Protein AF-A0A166J1C3-F1 (afdb_monomer_lite)

Sequence (175 aa):
NENTWRNDHVNLCVFSTACHGEIPNRKNGAWRLPCAQCCTVLRDKHFKQVINKPTPSDENYIYANFRFRNQLLGQQYVKNIGLRDLIENLNAKNTPCVHYPQGVLSSKYNDTNVFGGLVHAMMTKLDREEHGVGMQNFCYPPAYNEFMHLVNIHSPRAHHFLKAYLPAQTHRSIQ

Secondary structure (DSSP, 8-state):
---SEEEETTTTEEEETT--S-----SSS---PPPHHHHHHTT-HHHHHHHTSPPPPGGGGGGS-GGGS-HHHHHHHHHSTTHHHHHH-TTGGGSHHHHHHHHHHTTTTTT-HHHHHHHHHHHHHHHHHHTT--STT----HHHHHHHHHHHHH-HHHHHHHHTTS----HHHH-

Organism: NCBI:txid1759441

Structure (mmCIF, N/CA/C/O backbone):
data_AF-A0A166J1C3-F1
#
_entry.id   AF-A0A166J1C3-F1
#
loop_
_atom_site.group_PDB
_atom_site.id
_atom_site.type_symbol
_atom_site.label_atom_id
_atom_site.label_alt_id
_atom_site.label_comp_id
_atom_site.label_asym_id
_atom_site.label_entity_id
_atom_site.label_seq_id
_atom_site.pdbx_PDB_ins_code
_atom_site.Cartn_x
_atom_site.Cartn_y
_atom_site.Cartn_z
_atom_site.occupancy
_atom_site.B_iso_or_equiv
_atom_site.auth_seq_id
_atom_site.auth_comp_id
_atom_site.auth_asym_id
_atom_site.auth_atom_id
_atom_site.pdbx_PDB_model_num
ATOM 1 N N . ASN A 1 1 ? -12.853 -2.137 38.114 1.00 45.53 1 ASN A N 1
ATOM 2 C CA . ASN A 1 1 ? -13.457 -1.855 36.791 1.00 45.53 1 ASN A CA 1
ATOM 3 C C . ASN A 1 1 ? -14.604 -0.886 37.016 1.00 45.53 1 ASN A C 1
ATOM 5 O O . ASN A 1 1 ? -15.646 -1.328 37.467 1.00 45.53 1 ASN A O 1
ATOM 9 N N . GLU A 1 2 ? -14.392 0.409 36.779 1.00 60.22 2 GLU A N 1
ATOM 10 C CA . GLU A 1 2 ? -15.327 1.496 37.152 1.00 60.22 2 GLU A CA 1
ATOM 11 C C . GLU A 1 2 ? -16.188 2.021 35.983 1.00 60.22 2 GLU A C 1
ATOM 13 O O . GLU A 1 2 ? -16.824 3.062 36.102 1.00 60.22 2 GLU A O 1
ATOM 18 N N . ASN A 1 3 ? -16.229 1.332 34.836 1.00 69.88 3 ASN A N 1
ATOM 19 C CA . ASN A 1 3 ? -16.963 1.823 33.663 1.00 69.88 3 ASN A CA 1
ATOM 20 C C . ASN A 1 3 ? -18.396 1.264 33.604 1.00 69.88 3 ASN A C 1
ATOM 22 O O . ASN A 1 3 ? -18.621 0.078 33.840 1.00 69.88 3 ASN A O 1
ATOM 26 N N . THR A 1 4 ? -19.357 2.112 33.221 1.00 87.19 4 THR A N 1
ATOM 27 C CA . THR A 1 4 ? -20.798 1.794 33.093 1.00 87.19 4 THR A CA 1
ATOM 28 C C . THR A 1 4 ? -21.169 1.127 31.759 1.00 87.19 4 THR A C 1
ATOM 30 O O . THR A 1 4 ? -22.336 0.814 31.505 1.00 87.19 4 THR A O 1
ATOM 33 N N . TRP A 1 5 ? -20.182 0.875 30.894 1.00 90.88 5 TRP A N 1
ATOM 34 C CA . TRP A 1 5 ? -20.346 0.220 29.596 1.00 90.88 5 TRP A CA 1
ATOM 35 C C . TRP A 1 5 ? -19.255 -0.820 29.328 1.00 90.88 5 TRP A C 1
ATOM 37 O O . TRP A 1 5 ? -18.181 -0.812 29.935 1.00 90.88 5 TRP A O 1
ATOM 47 N N . ARG A 1 6 ? -19.539 -1.710 28.376 1.00 88.62 6 ARG A N 1
ATOM 48 C CA . ARG A 1 6 ? -18.642 -2.745 27.860 1.00 88.62 6 ARG A CA 1
ATOM 49 C C . ARG A 1 6 ? -18.592 -2.696 26.334 1.00 88.62 6 ARG A C 1
ATOM 51 O O . ARG A 1 6 ? -19.610 -2.447 25.689 1.00 88.62 6 ARG A O 1
ATOM 58 N N . ASN A 1 7 ? -17.420 -2.980 25.776 1.00 86.25 7 ASN A N 1
ATOM 59 C CA . ASN A 1 7 ? -17.213 -3.073 24.334 1.00 86.25 7 ASN A CA 1
ATOM 60 C C . ASN A 1 7 ? -17.343 -4.532 23.891 1.00 86.25 7 ASN A C 1
ATOM 62 O O . ASN A 1 7 ? -16.656 -5.403 24.424 1.00 86.25 7 ASN A O 1
ATOM 66 N N . ASP A 1 8 ? -18.199 -4.784 22.909 1.00 83.12 8 ASP A N 1
ATOM 67 C CA . ASP A 1 8 ? -18.242 -6.037 22.170 1.00 83.12 8 ASP A CA 1
ATOM 68 C C . ASP A 1 8 ? -17.470 -5.847 20.863 1.00 83.12 8 ASP A C 1
ATOM 70 O O . ASP A 1 8 ? -17.969 -5.315 19.870 1.00 83.12 8 ASP A O 1
ATOM 74 N N . HIS A 1 9 ? -16.204 -6.252 20.896 1.00 75.31 9 HIS A N 1
ATOM 75 C CA . HIS A 1 9 ? -15.305 -6.123 19.755 1.00 75.31 9 HIS A CA 1
ATOM 76 C C . HIS A 1 9 ? -15.629 -7.098 18.618 1.00 75.31 9 HIS A C 1
ATOM 78 O O . HIS A 1 9 ? -15.186 -6.861 17.500 1.00 75.31 9 HIS A O 1
ATOM 84 N N . VAL A 1 10 ? -16.378 -8.174 18.883 1.00 73.56 10 VAL A N 1
ATOM 85 C CA . VAL A 1 10 ? -16.751 -9.160 17.858 1.00 73.56 10 VAL A CA 1
ATOM 86 C C . VAL A 1 10 ? -17.879 -8.600 17.003 1.00 73.56 10 VAL A C 1
ATOM 88 O O . VAL A 1 10 ? -17.807 -8.633 15.779 1.00 73.56 10 VAL A O 1
ATOM 91 N N . ASN A 1 11 ? -18.889 -8.026 17.655 1.00 78.50 11 ASN A N 1
ATOM 92 C CA . ASN A 1 11 ? -20.061 -7.463 16.988 1.00 78.50 11 ASN A CA 1
ATOM 93 C C . ASN A 1 11 ? -19.934 -5.958 16.693 1.00 78.50 11 ASN A C 1
ATOM 95 O O . ASN A 1 11 ? -20.895 -5.341 16.238 1.00 78.50 11 ASN A O 1
ATOM 99 N N . LEU A 1 12 ? -18.760 -5.370 16.958 1.00 79.25 12 LEU A N 1
ATOM 100 C CA . LEU A 1 12 ? -18.443 -3.953 16.742 1.00 79.25 12 LEU A CA 1
ATOM 101 C C . LEU A 1 12 ? -19.463 -3.000 17.384 1.00 79.25 12 LEU A C 1
ATOM 103 O O . LEU A 1 12 ? -19.876 -2.004 16.790 1.00 79.25 12 LEU A O 1
ATOM 107 N N . CYS A 1 13 ? -19.877 -3.299 18.614 1.00 85.19 13 CYS A N 1
ATOM 108 C CA . CYS A 1 13 ? -20.894 -2.525 19.316 1.00 85.19 13 CYS A CA 1
ATOM 109 C C . CYS A 1 13 ? -20.560 -2.316 20.798 1.00 85.19 13 CYS A C 1
ATOM 111 O O . CYS A 1 13 ? -19.656 -2.930 21.366 1.00 85.19 13 CYS A O 1
ATOM 113 N N . VAL A 1 14 ? -21.274 -1.384 21.430 1.00 89.06 14 VAL A N 1
ATOM 114 C CA . VAL A 1 14 ? -21.091 -1.026 22.841 1.00 89.06 14 VAL A CA 1
ATOM 115 C C . VAL A 1 14 ? -22.405 -1.231 23.577 1.00 89.06 14 VAL A C 1
ATOM 117 O O . VAL A 1 14 ? -23.464 -0.810 23.110 1.00 89.06 14 VAL A O 1
ATOM 120 N N . PHE A 1 15 ? -22.334 -1.847 24.755 1.00 91.00 15 PHE A N 1
ATOM 121 C CA . PHE A 1 15 ? -23.485 -2.083 25.620 1.00 91.00 15 PHE A CA 1
ATOM 122 C C . PHE A 1 15 ? -23.285 -1.439 26.984 1.00 91.00 15 PHE A C 1
ATOM 124 O O . PHE A 1 15 ? -22.167 -1.376 27.490 1.00 91.00 15 PHE A O 1
ATOM 131 N N . SER A 1 16 ? -24.382 -1.052 27.635 1.00 92.31 16 SER A N 1
ATOM 132 C CA . SER A 1 16 ? -24.354 -0.819 29.081 1.00 92.31 16 SER A CA 1
ATOM 133 C C . SER A 1 16 ? -23.976 -2.115 29.807 1.00 92.31 16 SER A C 1
ATOM 135 O O . SER A 1 16 ? -24.347 -3.210 29.368 1.00 92.31 16 SER A O 1
ATOM 137 N N . THR A 1 17 ? -23.269 -2.014 30.933 1.00 91.81 17 THR A N 1
ATOM 138 C CA . THR A 1 17 ? -23.066 -3.164 31.831 1.00 91.81 17 THR A CA 1
ATOM 139 C C . THR A 1 17 ? -24.383 -3.658 32.439 1.00 91.81 17 THR A C 1
ATOM 141 O O . THR A 1 17 ? -24.481 -4.831 32.778 1.00 91.81 17 THR A O 1
ATOM 144 N N . ALA A 1 18 ? -25.412 -2.804 32.480 1.00 92.00 18 ALA A N 1
ATOM 145 C CA . ALA A 1 18 ? -26.781 -3.126 32.878 1.00 92.00 18 ALA A CA 1
ATOM 146 C C . ALA A 1 18 ? -27.711 -3.394 31.674 1.00 92.00 18 ALA A C 1
ATOM 148 O O . ALA A 1 18 ? -28.922 -3.217 31.767 1.00 92.00 18 ALA A O 1
ATOM 149 N N . CYS A 1 19 ? -27.169 -3.764 30.507 1.00 91.19 19 CYS A N 1
ATOM 150 C CA . CYS A 1 19 ? -27.982 -4.069 29.328 1.00 91.19 19 CYS A CA 1
ATOM 151 C C . CYS A 1 19 ? -29.000 -5.182 29.626 1.00 91.19 19 CYS A C 1
ATOM 153 O O . CYS A 1 19 ? -28.628 -6.251 30.099 1.00 91.19 19 CYS A O 1
ATOM 155 N N . HIS A 1 20 ? -30.269 -4.952 29.278 1.00 88.50 20 HIS A N 1
ATOM 156 C CA . HIS A 1 20 ? -31.343 -5.927 29.497 1.00 88.50 20 HIS A CA 1
ATOM 157 C C . HIS A 1 20 ? -31.376 -7.051 28.447 1.00 88.50 20 HIS A C 1
ATOM 159 O O . HIS A 1 20 ? -32.143 -7.990 28.586 1.00 88.50 20 HIS A O 1
ATOM 165 N N . GLY A 1 21 ? -30.592 -6.955 27.366 1.00 84.19 21 GLY A N 1
ATOM 166 C CA . GLY A 1 21 ? -30.635 -7.929 26.264 1.00 84.19 21 GLY A CA 1
ATOM 167 C C . GLY A 1 21 ? -31.916 -7.873 25.421 1.00 84.19 21 GLY A C 1
ATOM 168 O O . GLY A 1 21 ? -32.116 -8.705 24.543 1.00 84.19 21 GLY A O 1
ATOM 169 N N . GLU A 1 22 ? -32.766 -6.876 25.657 1.00 80.38 22 GLU A N 1
ATOM 170 C CA . GLU A 1 22 ? -34.067 -6.738 25.013 1.00 80.38 22 GLU A CA 1
ATOM 171 C C . GLU A 1 22 ? -34.080 -5.599 23.997 1.00 80.38 22 GLU A C 1
ATOM 173 O O . GLU A 1 22 ? -33.449 -4.552 24.173 1.00 80.38 22 GLU A O 1
ATOM 178 N N . ILE A 1 23 ? -34.867 -5.786 22.943 1.00 77.19 23 ILE A N 1
ATOM 179 C CA . ILE A 1 23 ? -35.145 -4.761 21.947 1.00 77.19 23 ILE A CA 1
ATOM 180 C C . ILE A 1 23 ? -36.633 -4.408 22.057 1.00 77.19 23 ILE A C 1
ATOM 182 O O . ILE A 1 23 ? -37.467 -5.279 21.796 1.00 77.19 23 ILE A O 1
ATOM 186 N N . PRO A 1 24 ? -36.996 -3.163 22.425 1.00 69.12 24 PRO A N 1
ATOM 187 C CA . PRO A 1 24 ? -38.388 -2.757 22.540 1.00 69.12 24 PRO A CA 1
ATOM 188 C C . PRO A 1 24 ? -39.123 -3.003 21.224 1.00 69.12 24 PRO A C 1
ATOM 190 O O . PRO A 1 24 ? -38.741 -2.481 20.171 1.00 69.12 24 PRO A O 1
ATOM 193 N N . ASN A 1 25 ? -40.185 -3.804 21.283 1.00 66.19 25 ASN A N 1
ATOM 194 C CA . ASN A 1 25 ? -40.963 -4.162 20.108 1.00 66.19 25 ASN A CA 1
ATOM 195 C C . ASN A 1 25 ? -41.820 -2.962 19.678 1.00 66.19 25 ASN A C 1
ATOM 197 O O . ASN A 1 25 ? -42.932 -2.760 20.165 1.00 66.19 25 ASN A O 1
ATOM 201 N N . ARG A 1 26 ? -41.279 -2.110 18.801 1.00 64.38 26 ARG A N 1
ATOM 202 C CA . ARG A 1 26 ? -42.042 -1.012 18.204 1.00 64.38 26 ARG A CA 1
ATOM 203 C C . ARG A 1 26 ? -42.833 -1.545 17.016 1.00 64.38 26 ARG A C 1
ATOM 205 O O . ARG A 1 26 ? -42.260 -1.943 16.004 1.00 64.38 26 ARG A O 1
ATOM 212 N N . LYS A 1 27 ? -44.162 -1.533 17.144 1.00 57.19 27 LYS A N 1
ATOM 213 C CA . LYS A 1 27 ? -45.074 -1.697 16.008 1.00 57.19 27 LYS A CA 1
ATOM 214 C C . LYS A 1 27 ? -44.823 -0.531 15.043 1.00 57.19 27 LYS A C 1
ATOM 216 O O . LYS A 1 27 ? -44.775 0.609 15.493 1.00 57.19 27 LYS A O 1
ATOM 221 N N . ASN A 1 28 ? -44.671 -0.841 13.755 1.00 58.12 28 ASN A N 1
ATOM 222 C CA . ASN A 1 28 ? -44.442 0.069 12.619 1.00 58.12 28 ASN A CA 1
ATOM 223 C C . ASN A 1 28 ? -42.972 0.367 12.316 1.00 58.12 28 ASN A C 1
ATOM 225 O O . ASN A 1 28 ? -42.495 1.411 12.738 1.00 58.12 28 ASN A O 1
ATOM 229 N N . GLY A 1 29 ? -42.305 -0.518 11.554 1.00 57.47 29 GLY A N 1
ATOM 230 C CA . GLY A 1 29 ? -41.214 -0.245 10.585 1.00 57.47 29 GLY A CA 1
ATOM 231 C C . GLY A 1 29 ? -40.014 0.632 10.981 1.00 57.47 29 GLY A C 1
ATOM 232 O O . GLY A 1 29 ? -39.119 0.840 10.169 1.00 57.47 29 GLY A O 1
ATOM 233 N N . ALA A 1 30 ? -39.983 1.163 12.194 1.00 63.78 30 ALA A N 1
ATOM 234 C CA . ALA A 1 30 ? -39.027 2.129 12.675 1.00 63.78 30 ALA A CA 1
ATOM 235 C C . ALA A 1 30 ? -37.820 1.397 13.245 1.00 63.78 30 ALA A C 1
ATOM 237 O O . ALA A 1 30 ? -37.937 0.299 13.800 1.00 63.78 30 ALA A O 1
ATOM 238 N N . TRP A 1 31 ? -36.662 2.046 13.135 1.00 62.59 31 TRP A N 1
ATOM 239 C CA . TRP A 1 31 ? -35.409 1.576 13.703 1.00 62.59 31 TRP A CA 1
ATOM 240 C C . TRP A 1 31 ? -35.611 1.120 15.148 1.00 62.59 31 TRP A C 1
ATOM 242 O O . TRP A 1 31 ? -36.097 1.865 16.006 1.00 62.59 31 TRP A O 1
ATOM 252 N N . ARG A 1 32 ? -35.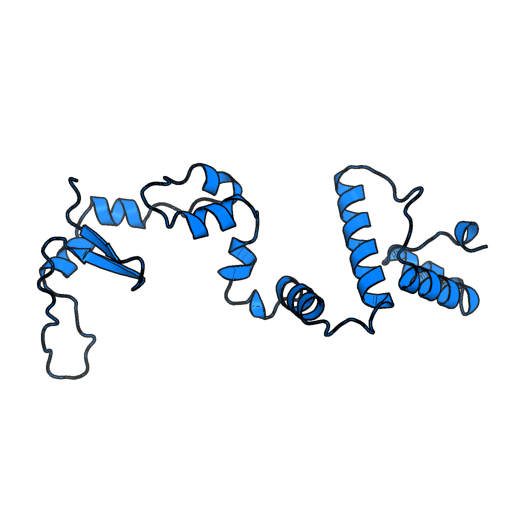264 -0.143 15.401 1.00 72.50 32 ARG A N 1
ATOM 253 C CA . ARG A 1 32 ? -35.356 -0.743 16.724 1.00 72.50 32 ARG A CA 1
ATOM 254 C C . ARG A 1 32 ? -34.297 -0.103 17.620 1.00 72.50 32 ARG A C 1
ATOM 256 O O . ARG A 1 32 ? -33.106 -0.329 17.431 1.00 72.50 32 ARG A O 1
ATOM 263 N N . LEU A 1 33 ? -34.734 0.734 18.559 1.00 75.50 33 LEU A N 1
ATOM 264 C CA . LEU A 1 33 ? -33.827 1.381 19.506 1.00 75.50 33 LEU A CA 1
ATOM 265 C C . LEU A 1 33 ? -33.230 0.342 20.471 1.00 75.50 33 LEU A C 1
ATOM 267 O O . LEU A 1 33 ? -33.898 -0.644 20.786 1.00 75.50 33 LEU A O 1
ATOM 271 N N . PRO A 1 34 ? -32.010 0.569 20.986 1.00 83.56 34 PRO A N 1
ATOM 272 C CA . PRO A 1 34 ? -31.469 -0.226 22.083 1.00 83.56 34 PRO A CA 1
ATOM 273 C C . PRO A 1 34 ? -32.365 -0.172 23.333 1.00 83.56 34 PRO A C 1
ATOM 275 O O . PRO A 1 34 ? -33.204 0.724 23.478 1.00 83.56 34 PRO A O 1
ATOM 278 N N . CYS A 1 35 ? -32.160 -1.097 24.278 1.00 87.69 35 CYS A N 1
ATOM 279 C CA . CYS A 1 35 ? -32.824 -1.028 25.582 1.00 87.69 35 CYS A CA 1
ATOM 280 C C . CYS A 1 35 ? -32.529 0.303 26.302 1.00 87.69 35 CYS A C 1
ATOM 282 O O . CYS A 1 35 ? -31.517 0.961 26.040 1.00 87.69 35 CYS A O 1
ATOM 284 N N . ALA A 1 36 ? -33.389 0.682 27.253 1.00 86.69 36 ALA A N 1
ATOM 285 C CA . ALA A 1 36 ? -33.270 1.948 27.979 1.00 86.69 36 ALA A CA 1
ATOM 286 C C . ALA A 1 36 ? -31.881 2.151 28.613 1.00 86.69 36 ALA A C 1
ATOM 288 O O . ALA A 1 36 ? -31.336 3.248 28.524 1.00 86.69 36 ALA A O 1
ATOM 289 N N . GLN A 1 37 ? -31.279 1.090 29.163 1.00 90.06 37 GLN A N 1
ATOM 290 C CA . GLN A 1 37 ? -29.934 1.140 29.746 1.00 90.06 37 GLN A CA 1
ATOM 291 C C . GLN A 1 37 ? -28.841 1.350 28.695 1.00 90.06 37 GLN A C 1
ATOM 293 O O . GLN A 1 37 ? -27.927 2.135 28.900 1.00 90.06 37 GLN A O 1
ATOM 298 N N . CYS A 1 38 ? -28.927 0.726 27.521 1.00 90.19 38 CYS A N 1
ATOM 299 C CA . CYS A 1 38 ? -27.974 1.012 26.445 1.00 90.19 38 CYS A CA 1
ATOM 300 C C . CYS A 1 38 ? -28.117 2.441 25.904 1.00 90.19 38 CYS A C 1
ATOM 302 O O . CYS A 1 38 ? -27.123 3.056 25.525 1.00 90.19 38 CYS A O 1
ATOM 304 N N . CYS A 1 39 ? -29.326 3.007 25.923 1.00 87.75 39 CYS A N 1
ATOM 305 C CA . CYS A 1 39 ? -29.548 4.401 25.543 1.00 87.75 39 CYS A CA 1
ATOM 306 C C . CYS A 1 39 ? -28.898 5.405 26.513 1.00 87.75 39 CYS A C 1
ATOM 308 O O . CYS A 1 39 ? -28.592 6.524 26.094 1.00 87.75 39 CYS A O 1
ATOM 310 N N . THR A 1 40 ? -28.666 5.049 27.785 1.00 90.31 40 THR A N 1
ATOM 311 C CA . THR A 1 40 ? -27.993 5.954 28.736 1.00 90.31 40 THR A CA 1
ATOM 312 C C . THR A 1 40 ? -26.502 6.097 28.444 1.00 90.31 40 THR A C 1
ATOM 314 O O . THR A 1 40 ? -25.959 7.175 28.674 1.00 90.31 40 THR A O 1
ATOM 317 N N . VAL A 1 41 ? -25.859 5.091 27.837 1.00 91.38 41 VAL A N 1
ATOM 318 C CA . VAL A 1 41 ? -24.433 5.144 27.453 1.00 91.38 41 VAL A CA 1
ATOM 319 C C . VAL A 1 41 ? -24.159 6.319 26.512 1.00 91.38 41 VAL A C 1
ATOM 321 O O . VAL A 1 41 ? -23.208 7.066 26.709 1.00 91.38 41 VAL A O 1
ATOM 324 N N . LEU A 1 42 ? -25.051 6.577 25.548 1.00 86.44 42 LEU A N 1
ATOM 325 C CA . LEU A 1 42 ? -24.937 7.728 24.640 1.00 86.44 42 LEU A CA 1
ATOM 326 C C . LEU A 1 42 ? -25.088 9.085 25.342 1.00 86.44 42 LEU A C 1
ATOM 328 O O . LEU A 1 42 ? -24.766 10.117 24.756 1.00 86.44 42 LEU A O 1
ATOM 332 N N . ARG A 1 43 ? -25.610 9.114 26.571 1.00 88.44 43 ARG A N 1
ATOM 333 C CA . ARG A 1 43 ? -25.745 10.326 27.391 1.00 88.44 43 ARG A CA 1
ATOM 334 C C . ARG A 1 43 ? -24.609 10.472 28.400 1.00 88.44 43 ARG A C 1
ATOM 336 O O . ARG A 1 43 ? -24.421 11.575 28.907 1.00 88.44 43 ARG A O 1
ATOM 343 N N . ASP A 1 44 ? -23.847 9.410 28.644 1.00 90.94 44 ASP A N 1
ATOM 344 C CA . ASP A 1 44 ? -22.716 9.410 29.560 1.00 90.94 44 ASP A CA 1
ATOM 345 C C . ASP A 1 44 ? -21.606 10.355 29.065 1.00 90.94 44 ASP A C 1
ATOM 347 O O . ASP A 1 44 ? -21.161 10.307 27.912 1.00 90.94 44 ASP A O 1
ATOM 351 N N . LYS A 1 45 ? -21.177 11.269 29.942 1.00 90.75 45 LYS A N 1
ATOM 352 C CA . LYS A 1 45 ? -20.182 12.296 29.606 1.00 90.75 45 LYS A CA 1
ATOM 353 C C . LYS A 1 45 ? -18.811 11.679 29.340 1.00 90.75 45 LYS A C 1
ATOM 355 O O . LYS A 1 45 ? -18.124 12.123 28.421 1.00 90.75 45 LYS A O 1
ATOM 360 N N . HIS A 1 46 ? -18.421 10.676 30.124 1.00 90.19 46 HIS A N 1
ATOM 361 C CA . HIS A 1 46 ? -17.134 10.010 29.979 1.00 90.19 46 HIS A CA 1
ATOM 362 C C . HIS A 1 46 ? -17.103 9.203 28.674 1.00 90.19 46 HIS A C 1
ATOM 364 O O . HIS A 1 46 ? -16.141 9.307 27.916 1.00 90.19 46 HIS A O 1
ATOM 370 N N . PHE A 1 47 ? -18.191 8.508 28.331 1.00 90.00 47 PHE A N 1
ATOM 371 C CA . PHE A 1 47 ? -18.332 7.818 27.051 1.00 90.00 47 PHE A CA 1
ATOM 372 C C . PHE A 1 47 ? -18.189 8.782 25.869 1.00 90.00 47 PHE A C 1
ATOM 374 O O . PHE A 1 47 ? -17.366 8.547 24.986 1.00 90.00 47 PHE A O 1
ATOM 381 N N . LYS A 1 48 ? -18.909 9.916 25.888 1.00 90.25 48 LYS A N 1
ATOM 382 C CA . LYS A 1 48 ? -18.782 10.964 24.858 1.00 90.25 48 LYS A CA 1
ATOM 383 C C . LYS A 1 48 ? -17.352 11.484 24.724 1.00 90.25 48 LYS A C 1
ATOM 385 O O . LYS A 1 48 ? -16.870 11.675 23.615 1.00 90.25 48 LYS A O 1
ATOM 390 N N . GLN A 1 49 ? -16.665 11.719 25.839 1.00 90.19 49 GLN A N 1
ATOM 391 C CA . GLN A 1 49 ? -15.270 12.160 25.812 1.00 90.19 49 GLN A CA 1
ATOM 392 C C . GLN A 1 49 ? -14.350 11.112 25.185 1.00 90.19 49 GLN A C 1
ATOM 394 O O . GLN A 1 49 ? -13.458 11.478 24.428 1.00 90.19 49 GLN A O 1
ATOM 399 N N . VAL A 1 50 ? -14.567 9.826 25.476 1.00 86.44 50 VAL A N 1
ATOM 400 C CA . VAL A 1 50 ? -13.763 8.727 24.929 1.00 86.44 50 VAL A CA 1
ATOM 401 C C . VAL A 1 50 ? -13.963 8.584 23.421 1.00 86.44 50 VAL A C 1
ATOM 403 O O . VAL A 1 50 ? -12.969 8.515 22.705 1.00 86.44 50 VAL A O 1
ATOM 406 N N . ILE A 1 51 ? -15.207 8.582 22.930 1.00 87.25 51 ILE A N 1
ATOM 407 C CA . ILE A 1 51 ? -15.485 8.421 21.489 1.00 87.25 51 ILE A CA 1
ATOM 408 C C . ILE A 1 51 ? -15.057 9.633 20.654 1.00 87.25 51 ILE A C 1
ATOM 410 O O . ILE A 1 51 ? -14.801 9.490 19.466 1.00 87.25 51 ILE A O 1
ATOM 414 N N . ASN A 1 52 ? -14.961 10.815 21.270 1.00 87.69 52 ASN A N 1
ATOM 415 C CA . ASN A 1 52 ? -14.509 12.037 20.604 1.00 87.69 52 ASN A CA 1
ATOM 416 C C . ASN A 1 52 ? -12.981 12.191 20.595 1.00 87.69 52 ASN A C 1
ATOM 418 O O . ASN A 1 52 ? -12.477 13.186 20.073 1.00 87.69 52 ASN A O 1
ATOM 422 N N . LYS A 1 53 ? -12.222 11.254 21.180 1.00 84.50 53 LYS A N 1
ATOM 423 C CA . LYS A 1 53 ? -10.762 11.288 21.055 1.00 84.50 53 LYS A CA 1
ATOM 424 C C . LYS A 1 53 ? -10.381 11.034 19.594 1.00 84.50 53 LYS A C 1
ATOM 426 O O . LYS A 1 53 ? -10.889 10.078 19.007 1.00 84.50 53 LYS A O 1
ATOM 431 N N . PRO A 1 54 ? -9.484 11.849 19.010 1.00 82.25 54 PRO A N 1
ATOM 432 C CA . PRO A 1 54 ? -9.005 11.596 17.662 1.00 82.25 54 PRO A CA 1
ATOM 433 C C 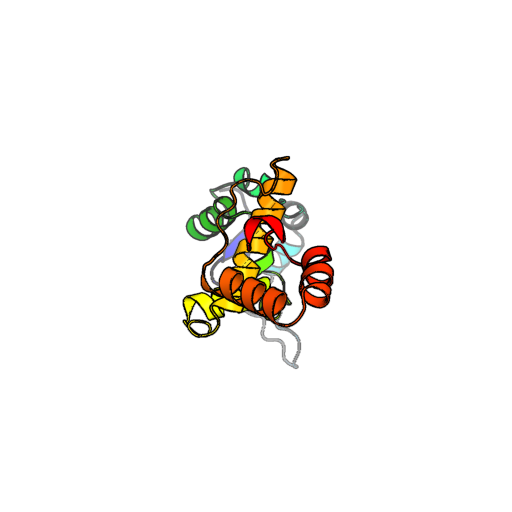. PRO A 1 54 ? -8.345 10.221 17.617 1.00 82.25 54 PRO A C 1
ATOM 435 O O . PRO A 1 54 ? -7.694 9.794 18.577 1.00 82.25 54 PRO A O 1
ATOM 438 N N . THR A 1 55 ? -8.522 9.518 16.500 1.00 78.06 55 THR A N 1
ATOM 439 C CA . THR A 1 55 ? -7.789 8.268 16.320 1.00 78.06 55 THR A CA 1
ATOM 440 C C . THR A 1 55 ? -6.298 8.597 16.189 1.00 78.06 55 THR A C 1
ATOM 442 O O . THR A 1 55 ? -5.974 9.552 15.481 1.00 78.06 55 THR A O 1
ATOM 445 N N . PRO A 1 56 ? -5.392 7.860 16.857 1.00 79.69 56 PRO A N 1
ATOM 446 C CA . PRO A 1 56 ? -3.958 8.084 16.707 1.00 79.69 56 PRO A CA 1
ATOM 447 C C . PRO A 1 56 ? -3.518 7.963 15.244 1.00 79.69 56 PRO A C 1
ATOM 449 O O . PRO A 1 56 ? -4.088 7.155 14.503 1.00 79.69 56 PRO A O 1
ATOM 452 N N . SER A 1 57 ? -2.490 8.727 14.859 1.00 79.75 57 SER A N 1
ATOM 453 C CA . SER A 1 57 ? -1.756 8.476 13.614 1.00 79.75 57 SER A CA 1
ATOM 454 C C . SER A 1 57 ? -0.990 7.153 13.706 1.00 79.75 57 SER A C 1
ATOM 456 O O . SER A 1 57 ? -0.752 6.650 14.812 1.00 79.75 57 SER A O 1
ATOM 458 N N . ASP A 1 58 ? -0.604 6.591 12.562 1.00 76.81 58 ASP A N 1
ATOM 459 C CA . ASP A 1 58 ? 0.075 5.294 12.491 1.00 76.81 58 ASP A CA 1
ATOM 460 C C . ASP A 1 58 ? 1.383 5.287 13.304 1.00 76.81 58 ASP A C 1
ATOM 462 O O . ASP A 1 58 ? 1.639 4.345 14.056 1.00 76.81 58 ASP A O 1
ATOM 466 N N . GLU A 1 59 ? 2.149 6.383 13.284 1.00 76.81 59 GLU A N 1
ATOM 467 C CA . GLU A 1 59 ? 3.397 6.531 14.053 1.00 76.81 59 GLU A CA 1
ATOM 468 C C . GLU A 1 59 ? 3.147 6.520 15.567 1.00 76.81 59 GLU A C 1
ATOM 470 O O . GLU A 1 59 ? 3.963 6.043 16.354 1.00 76.81 59 GLU A O 1
ATOM 475 N N . ASN A 1 60 ? 1.985 7.021 15.988 1.00 79.25 60 ASN A N 1
ATOM 476 C CA . ASN A 1 60 ? 1.604 7.127 17.392 1.00 79.25 60 ASN A CA 1
ATOM 477 C C . ASN A 1 60 ? 0.833 5.899 17.893 1.00 79.25 60 ASN A C 1
ATOM 479 O O . ASN A 1 60 ? 0.561 5.777 19.092 1.00 79.25 60 ASN A O 1
ATOM 483 N N . TYR A 1 61 ? 0.500 4.956 17.007 1.00 75.62 61 TYR A N 1
ATOM 484 C CA . TYR A 1 61 ? -0.264 3.759 17.354 1.00 75.62 61 TYR A CA 1
ATOM 485 C C . TYR A 1 61 ? 0.499 2.829 18.313 1.00 75.62 61 TYR A C 1
ATOM 487 O O . TYR A 1 61 ? -0.105 2.016 19.025 1.00 75.62 61 TYR A O 1
ATOM 495 N N . ILE A 1 62 ? 1.825 2.979 18.402 1.00 75.06 62 ILE A N 1
ATOM 496 C CA . ILE A 1 62 ? 2.677 2.287 19.379 1.00 75.06 62 ILE A CA 1
ATOM 497 C C . ILE A 1 62 ? 2.311 2.640 20.827 1.00 75.06 62 ILE A C 1
ATOM 499 O O . ILE A 1 62 ? 2.379 1.775 21.700 1.00 75.06 62 ILE A O 1
ATOM 503 N N . TYR A 1 63 ? 1.843 3.869 21.067 1.00 78.19 63 TYR A N 1
ATOM 504 C CA . TYR A 1 63 ? 1.463 4.377 22.388 1.00 78.19 63 TYR A CA 1
ATOM 505 C C . TYR A 1 63 ? 0.005 4.077 22.753 1.00 78.19 63 TYR A C 1
ATOM 507 O O . TYR A 1 63 ? -0.434 4.358 23.872 1.00 78.19 63 TYR A O 1
ATOM 515 N N . ALA A 1 64 ? -0.770 3.500 21.830 1.00 74.25 64 ALA A N 1
ATOM 516 C CA . ALA A 1 64 ? -2.143 3.111 22.110 1.00 74.25 64 ALA A CA 1
ATOM 517 C C . ALA A 1 64 ? -2.180 1.996 23.169 1.00 74.25 64 ALA A C 1
ATOM 519 O O . ALA A 1 64 ? -1.440 1.012 23.109 1.00 74.25 64 ALA A O 1
ATOM 520 N N . ASN A 1 65 ? -3.073 2.146 24.148 1.00 73.50 65 ASN A N 1
ATOM 521 C CA . ASN A 1 65 ? -3.143 1.258 25.303 1.00 73.50 65 ASN A CA 1
ATOM 522 C C . ASN A 1 65 ? -3.421 -0.202 24.887 1.00 73.50 65 ASN A C 1
ATOM 524 O O . ASN A 1 65 ? -4.501 -0.527 24.392 1.00 73.50 65 ASN A O 1
ATOM 528 N N . PHE A 1 66 ? -2.457 -1.090 25.150 1.00 73.94 66 PHE A N 1
ATOM 529 C CA . PHE A 1 66 ? -2.518 -2.516 24.812 1.00 73.94 66 PHE A CA 1
ATOM 530 C C . PHE A 1 66 ? -3.688 -3.261 25.468 1.00 73.94 66 PHE A C 1
ATOM 532 O O . PHE A 1 66 ? -4.156 -4.248 24.913 1.00 73.94 66 PHE A O 1
ATOM 539 N N . ARG A 1 67 ? -4.188 -2.782 26.615 1.00 68.94 67 ARG A N 1
ATOM 540 C CA . ARG A 1 67 ? -5.302 -3.401 27.351 1.00 68.94 67 ARG A CA 1
ATOM 541 C C . ARG A 1 67 ? -6.642 -3.272 26.627 1.00 68.94 67 ARG A C 1
ATOM 543 O O . ARG A 1 67 ? -7.524 -4.096 26.842 1.00 68.94 67 ARG A O 1
ATOM 550 N N . PHE A 1 68 ? -6.814 -2.228 25.818 1.00 67.81 68 PHE A N 1
ATOM 551 C CA . PHE A 1 68 ? -8.106 -1.867 25.222 1.00 67.81 68 PHE A CA 1
ATOM 552 C C . PHE A 1 68 ? -8.159 -2.073 23.706 1.00 67.81 68 PHE A C 1
ATOM 554 O O . PHE A 1 68 ? -9.074 -1.581 23.050 1.00 67.81 68 PHE A O 1
ATOM 561 N N . ARG A 1 69 ? -7.191 -2.801 23.143 1.00 70.19 69 ARG A N 1
ATOM 562 C CA . ARG A 1 69 ? -7.155 -3.159 21.724 1.00 70.19 69 ARG A CA 1
ATOM 563 C C . ARG A 1 69 ? -7.034 -4.664 21.545 1.00 70.19 69 ARG A C 1
ATOM 565 O O . ARG A 1 69 ? -6.517 -5.358 22.416 1.00 70.19 69 ARG A O 1
ATOM 572 N N . ASN A 1 70 ? -7.459 -5.158 20.385 1.00 75.06 70 ASN A N 1
ATOM 573 C CA . ASN A 1 70 ? -7.120 -6.516 19.978 1.00 75.06 70 ASN A CA 1
ATOM 574 C C . ASN A 1 70 ? -5.592 -6.617 19.845 1.00 75.06 70 ASN A C 1
ATOM 576 O O . ASN A 1 70 ? -4.982 -5.864 19.084 1.00 75.06 70 ASN A O 1
ATOM 580 N N . GLN A 1 71 ? -4.980 -7.523 20.608 1.00 77.06 71 GLN A N 1
ATOM 581 C CA . GLN A 1 71 ? -3.525 -7.617 20.702 1.00 77.06 71 GLN A CA 1
ATOM 582 C C . GLN A 1 71 ? -2.886 -8.025 19.369 1.00 77.06 71 GLN A C 1
ATOM 584 O O . GLN A 1 71 ? -1.858 -7.465 18.998 1.00 77.06 71 GLN A O 1
ATOM 589 N N . LEU A 1 72 ? -3.517 -8.938 18.625 1.00 78.50 72 LEU A N 1
ATOM 590 C CA . LEU A 1 72 ? -3.014 -9.414 17.338 1.00 78.50 72 LEU A CA 1
ATOM 591 C C . LEU A 1 72 ? -3.114 -8.324 16.263 1.00 78.50 72 LEU A C 1
ATOM 593 O O . LEU A 1 72 ? -2.114 -7.989 15.637 1.00 78.50 72 LEU A O 1
ATOM 597 N N . LEU A 1 73 ? -4.297 -7.730 16.080 1.00 75.62 73 LEU A N 1
ATOM 598 C CA . LEU A 1 73 ? -4.507 -6.676 15.077 1.00 75.62 73 LEU A CA 1
ATOM 599 C C . LEU A 1 73 ? -3.693 -5.419 15.399 1.00 75.62 73 LEU A C 1
ATOM 601 O O . LEU A 1 73 ? -3.070 -4.838 14.516 1.00 75.62 73 LEU A O 1
ATOM 605 N N . GLY A 1 74 ? -3.629 -5.039 16.678 1.00 78.12 74 GLY A N 1
ATOM 606 C CA . GLY A 1 74 ? -2.807 -3.920 17.128 1.00 78.12 74 GLY A CA 1
ATOM 607 C C . GLY A 1 74 ? -1.321 -4.134 16.839 1.00 78.12 74 GLY A C 1
ATOM 608 O O . GLY A 1 74 ? -0.647 -3.198 16.421 1.00 78.12 74 GLY A O 1
ATOM 609 N N . GLN A 1 75 ? -0.810 -5.360 17.004 1.00 82.06 75 GLN A N 1
ATOM 610 C CA . GLN A 1 75 ? 0.568 -5.692 16.634 1.00 82.06 75 GLN A CA 1
ATOM 611 C C . GLN A 1 75 ? 0.807 -5.613 15.123 1.00 82.06 75 GLN A C 1
ATOM 613 O O . GLN A 1 75 ? 1.876 -5.167 14.720 1.00 82.06 75 GLN A O 1
ATOM 618 N N . GLN A 1 76 ? -0.152 -6.031 14.294 1.00 82.31 76 GLN A N 1
ATOM 619 C CA . GLN A 1 76 ? -0.009 -5.972 12.835 1.00 82.31 76 GLN A CA 1
ATOM 620 C C . GLN A 1 76 ? 0.094 -4.531 12.326 1.00 82.31 76 GLN A C 1
ATOM 622 O O . GLN A 1 76 ? 0.995 -4.240 11.542 1.00 82.31 76 GLN A O 1
ATOM 627 N N . TYR A 1 77 ? -0.758 -3.628 12.822 1.00 81.75 77 TYR A N 1
ATOM 628 C CA . TYR A 1 77 ? -0.695 -2.206 12.468 1.00 81.75 77 TYR A CA 1
ATOM 629 C C . TYR A 1 77 ? 0.564 -1.515 12.999 1.00 81.75 77 TYR A C 1
ATOM 631 O O . TYR A 1 77 ? 1.161 -0.716 12.294 1.00 81.75 77 TYR A O 1
ATOM 639 N N . VAL A 1 78 ? 1.022 -1.863 14.207 1.00 80.19 78 VAL A N 1
ATOM 640 C CA . VAL A 1 78 ? 2.278 -1.319 14.759 1.00 80.19 78 VAL A CA 1
ATOM 641 C C . VAL A 1 78 ? 3.504 -1.771 13.961 1.00 80.19 78 VAL A C 1
ATOM 643 O O . VAL A 1 78 ? 4.443 -1.001 13.795 1.00 80.19 78 VAL A O 1
ATOM 646 N N . LYS A 1 79 ? 3.525 -3.021 13.485 1.00 83.25 79 LYS A N 1
ATOM 647 C CA . LYS A 1 79 ? 4.666 -3.565 12.733 1.00 83.25 79 LYS A CA 1
ATOM 648 C C . LYS A 1 79 ? 4.755 -3.040 11.300 1.00 83.25 79 LYS A C 1
ATOM 650 O O . LYS A 1 79 ? 5.840 -3.076 10.733 1.00 83.25 79 LYS A O 1
ATOM 655 N N . ASN A 1 80 ? 3.641 -2.600 10.717 1.00 83.44 80 ASN A N 1
ATOM 656 C CA . ASN A 1 80 ? 3.553 -2.235 9.305 1.00 83.44 80 ASN A CA 1
ATOM 657 C C . ASN A 1 80 ? 2.902 -0.853 9.158 1.00 83.44 80 ASN A C 1
ATOM 659 O O . ASN A 1 80 ? 1.679 -0.746 9.051 1.00 83.44 80 ASN A O 1
ATOM 663 N N . ILE A 1 81 ? 3.726 0.196 9.141 1.00 80.94 81 ILE A N 1
ATOM 664 C CA . ILE A 1 81 ? 3.277 1.576 8.895 1.00 80.94 81 ILE A CA 1
ATOM 665 C C . ILE A 1 81 ? 2.548 1.641 7.542 1.00 80.94 81 ILE A C 1
ATOM 667 O O . ILE A 1 81 ? 3.011 1.054 6.563 1.00 80.94 81 ILE A O 1
ATOM 671 N N . GLY A 1 82 ? 1.392 2.311 7.488 1.00 79.25 82 GLY A N 1
ATOM 672 C CA . GLY A 1 82 ? 0.584 2.448 6.271 1.00 79.25 82 GLY A CA 1
ATOM 673 C C . GLY A 1 82 ? -0.309 1.242 5.950 1.00 79.25 82 GLY A C 1
ATOM 674 O O . GLY A 1 82 ? -1.142 1.317 5.045 1.00 79.25 82 GLY A O 1
ATOM 675 N N . LEU A 1 83 ? -0.221 0.134 6.704 1.00 83.94 83 LEU A N 1
ATOM 676 C CA . LEU A 1 83 ? -1.133 -1.009 6.543 1.00 83.94 83 LEU A CA 1
ATOM 677 C C . LEU A 1 83 ? -2.590 -0.607 6.791 1.00 83.94 83 LEU A C 1
ATOM 679 O O . LEU A 1 83 ? -3.507 -1.141 6.166 1.00 83.94 83 LEU A O 1
ATOM 683 N N . ARG A 1 84 ? -2.803 0.341 7.704 1.00 80.38 84 ARG A N 1
ATOM 684 C CA . ARG A 1 84 ? -4.125 0.859 8.031 1.00 80.38 84 ARG A CA 1
ATOM 685 C C . ARG A 1 84 ? -4.796 1.498 6.825 1.00 80.38 84 ARG A C 1
ATOM 687 O O . ARG A 1 84 ? -5.931 1.145 6.514 1.00 80.38 84 ARG A O 1
ATOM 694 N N . ASP A 1 85 ? -4.070 2.340 6.101 1.00 81.50 85 ASP A N 1
ATOM 695 C CA . ASP A 1 85 ? -4.575 2.992 4.895 1.00 81.50 85 ASP A CA 1
ATOM 696 C C . ASP A 1 85 ? -4.902 1.988 3.785 1.00 81.50 85 ASP A C 1
ATOM 698 O O . ASP A 1 85 ? -5.852 2.190 3.030 1.00 81.50 85 ASP A O 1
ATOM 702 N N . LEU A 1 86 ? -4.183 0.864 3.711 1.00 81.38 86 LEU A N 1
ATOM 703 C CA . LEU A 1 86 ? -4.469 -0.206 2.749 1.00 81.38 86 LEU A CA 1
ATOM 704 C C . LEU A 1 86 ? -5.729 -1.019 3.095 1.00 81.38 86 LEU A C 1
ATOM 706 O O . LEU A 1 86 ? -6.357 -1.578 2.193 1.00 81.38 86 LEU A O 1
ATOM 710 N N . ILE A 1 87 ? -6.095 -1.117 4.377 1.00 79.56 87 ILE A N 1
ATOM 711 C CA . ILE A 1 87 ? -7.215 -1.946 4.854 1.00 79.56 87 ILE A CA 1
ATOM 712 C C . ILE A 1 87 ? -8.495 -1.125 5.049 1.00 79.56 87 ILE A C 1
ATOM 714 O O . ILE A 1 87 ? -9.577 -1.574 4.669 1.00 79.56 87 ILE A O 1
ATOM 718 N N . GLU A 1 88 ? -8.389 0.054 5.662 1.00 79.00 88 GLU A N 1
ATOM 719 C CA . GLU A 1 88 ? -9.536 0.842 6.131 1.00 79.00 88 GLU A CA 1
ATOM 720 C C . GLU A 1 88 ? -10.038 1.858 5.093 1.00 79.00 88 GLU A C 1
ATOM 722 O O . GLU A 1 88 ? -11.175 2.325 5.187 1.00 79.00 88 GLU A O 1
ATOM 727 N N . ASN A 1 89 ? -9.244 2.182 4.069 1.00 79.75 89 ASN A N 1
ATOM 728 C CA . ASN A 1 89 ? -9.677 3.077 3.001 1.00 79.75 89 ASN A CA 1
ATOM 729 C C . ASN A 1 89 ? -10.615 2.343 2.026 1.00 79.75 89 ASN A C 1
ATOM 731 O O . ASN A 1 89 ? -10.230 1.376 1.366 1.00 79.75 89 ASN A O 1
ATOM 735 N N . LEU A 1 90 ? -11.851 2.841 1.890 1.00 67.50 90 LEU A N 1
ATOM 736 C CA . LEU A 1 90 ? -12.900 2.252 1.043 1.00 67.50 90 LEU A CA 1
ATOM 737 C C . LEU A 1 90 ? -12.472 2.080 -0.423 1.00 67.50 90 LEU A C 1
ATOM 739 O O . LEU A 1 90 ? -12.948 1.168 -1.097 1.00 67.50 90 LEU A O 1
ATOM 743 N N . ASN A 1 91 ? -11.548 2.918 -0.902 1.00 73.75 91 ASN A N 1
ATOM 744 C CA . ASN A 1 91 ? -11.030 2.852 -2.265 1.00 73.75 91 ASN A CA 1
ATOM 745 C C . ASN A 1 91 ? -9.727 2.055 -2.391 1.00 73.75 91 ASN A C 1
ATOM 747 O O . ASN A 1 91 ? -9.343 1.751 -3.519 1.00 73.75 91 ASN A O 1
ATOM 751 N N . ALA A 1 92 ? -9.062 1.674 -1.290 1.00 71.06 92 ALA A N 1
ATOM 752 C CA . ALA A 1 92 ? -7.761 0.998 -1.335 1.00 71.06 92 ALA A CA 1
ATOM 753 C C . ALA A 1 92 ? -7.790 -0.271 -2.187 1.00 71.06 92 ALA A C 1
ATOM 755 O O . ALA A 1 92 ? -6.869 -0.495 -2.972 1.00 71.06 92 ALA A O 1
ATOM 756 N N . LYS A 1 93 ? -8.880 -1.047 -2.118 1.00 70.50 93 LYS A N 1
ATOM 757 C CA . LYS A 1 93 ? -9.054 -2.272 -2.915 1.00 70.50 93 LYS A CA 1
ATOM 758 C C . LYS A 1 93 ? -8.984 -2.052 -4.424 1.00 70.50 93 LYS A C 1
ATOM 760 O O . LYS A 1 93 ? -8.610 -2.986 -5.113 1.00 70.50 93 LYS A O 1
ATOM 765 N N . ASN A 1 94 ? -9.312 -0.853 -4.907 1.00 78.75 94 ASN A N 1
ATOM 766 C CA . ASN A 1 94 ? -9.294 -0.502 -6.329 1.00 78.75 94 ASN A CA 1
ATOM 767 C C . ASN A 1 94 ? -8.003 0.225 -6.739 1.00 78.75 94 ASN A C 1
ATOM 769 O O . ASN A 1 94 ? -7.853 0.625 -7.892 1.00 78.75 94 ASN A O 1
ATOM 773 N N . THR A 1 95 ? -7.069 0.430 -5.807 1.00 84.12 95 THR A N 1
ATOM 774 C CA . THR A 1 95 ? -5.787 1.076 -6.105 1.00 84.12 95 THR A CA 1
ATOM 775 C C . THR A 1 95 ? -4.751 0.063 -6.599 1.00 84.12 95 THR A C 1
ATOM 777 O O . THR A 1 95 ? -4.756 -1.098 -6.167 1.00 84.12 95 THR A O 1
ATOM 780 N N . PRO A 1 96 ? -3.790 0.488 -7.442 1.00 86.00 96 PRO A N 1
ATOM 781 C CA . PRO A 1 96 ? -2.642 -0.345 -7.798 1.00 86.00 96 PRO A CA 1
ATOM 782 C C . PRO A 1 96 ? -1.859 -0.851 -6.577 1.00 86.00 96 PRO A C 1
ATOM 784 O O . PRO A 1 96 ? -1.327 -1.957 -6.617 1.00 86.00 96 PRO A O 1
ATOM 787 N N . CYS A 1 97 ? -1.847 -0.087 -5.478 1.00 83.06 97 CYS A N 1
ATOM 788 C CA . CYS A 1 97 ? -1.146 -0.416 -4.236 1.00 83.06 97 CYS A CA 1
ATOM 789 C C . CYS A 1 97 ? -1.625 -1.724 -3.589 1.00 83.06 97 CYS A C 1
ATOM 791 O O . CYS A 1 97 ? -0.849 -2.375 -2.899 1.00 83.06 97 CYS A O 1
ATOM 793 N N . VAL A 1 98 ? -2.878 -2.129 -3.826 1.00 86.00 98 VAL A N 1
ATOM 794 C CA . VAL A 1 98 ? -3.429 -3.404 -3.334 1.00 86.00 98 VAL A CA 1
ATOM 795 C C . VAL A 1 98 ? -3.468 -4.453 -4.445 1.00 86.00 98 VAL A C 1
ATOM 797 O O . VAL A 1 98 ? -3.079 -5.601 -4.224 1.00 86.00 98 VAL A O 1
ATOM 800 N N . HIS A 1 99 ? -3.879 -4.067 -5.655 1.00 86.62 99 HIS A N 1
ATOM 801 C CA . HIS A 1 99 ? -4.002 -5.000 -6.776 1.00 86.62 99 HIS A CA 1
ATOM 802 C C . HIS A 1 99 ? -2.668 -5.605 -7.213 1.00 86.62 99 HIS A C 1
ATOM 804 O O . HIS A 1 99 ? -2.619 -6.797 -7.522 1.00 86.62 99 HIS A O 1
ATOM 810 N N . TYR A 1 100 ? -1.594 -4.809 -7.242 1.00 89.44 100 TYR A N 1
ATOM 811 C CA . TYR A 1 100 ? -0.295 -5.300 -7.686 1.00 89.44 100 TYR A CA 1
ATOM 812 C C . TYR A 1 100 ? 0.267 -6.367 -6.731 1.00 89.44 100 TYR A C 1
ATOM 814 O O . TYR A 1 100 ? 0.494 -7.484 -7.202 1.00 89.44 100 TYR A O 1
ATOM 822 N N . PRO A 1 101 ? 0.388 -6.132 -5.404 1.00 88.25 101 PRO A N 1
ATOM 823 C CA . PRO A 1 101 ? 0.816 -7.175 -4.471 1.00 88.25 101 PRO A CA 1
ATOM 824 C C . PRO A 1 101 ? -0.073 -8.419 -4.504 1.00 88.25 101 PRO A C 1
ATOM 826 O O . PRO A 1 101 ? 0.442 -9.532 -4.538 1.00 88.25 101 PRO A O 1
ATOM 829 N N . GLN A 1 102 ? -1.401 -8.259 -4.559 1.00 89.25 102 GLN A N 1
ATOM 830 C CA . GLN A 1 102 ? -2.317 -9.399 -4.666 1.00 89.25 102 GLN A CA 1
ATOM 831 C C . GLN A 1 102 ? -2.071 -10.220 -5.936 1.00 89.25 102 GLN A C 1
ATOM 833 O O . GLN A 1 102 ? -2.056 -11.449 -5.885 1.00 89.25 102 GLN A O 1
ATOM 838 N N . GLY A 1 103 ? -1.861 -9.562 -7.077 1.00 90.81 103 GLY A N 1
ATOM 839 C CA . GLY A 1 103 ? -1.548 -10.234 -8.334 1.00 90.81 103 GLY A CA 1
ATOM 840 C C . GLY A 1 103 ? -0.186 -10.931 -8.316 1.00 90.81 103 GLY A C 1
ATOM 841 O O . GLY A 1 103 ? -0.073 -12.040 -8.827 1.00 90.81 103 GLY A O 1
ATOM 842 N N . VAL A 1 104 ? 0.828 -10.339 -7.676 1.00 90.25 104 VAL A N 1
ATOM 843 C CA . VAL A 1 104 ? 2.148 -10.972 -7.496 1.00 90.25 104 VAL A CA 1
ATOM 844 C C . VAL A 1 104 ? 2.034 -12.214 -6.608 1.00 90.25 104 VAL A C 1
ATOM 846 O O . VAL A 1 104 ? 2.488 -13.286 -6.997 1.00 90.25 104 VAL A O 1
ATOM 849 N N . LEU A 1 105 ? 1.371 -12.102 -5.452 1.00 91.38 105 LEU A N 1
ATOM 850 C CA . LEU A 1 105 ? 1.188 -13.214 -4.509 1.00 91.38 105 LEU A CA 1
ATOM 851 C C . LEU A 1 105 ? 0.325 -14.348 -5.078 1.00 91.38 105 LEU A C 1
ATOM 853 O O . LEU A 1 105 ? 0.507 -15.502 -4.707 1.00 91.38 105 LEU A O 1
ATOM 857 N N . SER A 1 106 ? -0.599 -14.028 -5.986 1.00 92.62 106 SER A N 1
ATOM 858 C CA . SER A 1 106 ? -1.402 -15.013 -6.725 1.00 92.62 106 SER A CA 1
ATOM 859 C C . SER A 1 106 ? -0.743 -15.494 -8.021 1.00 92.62 106 SER A C 1
ATOM 861 O O . SER A 1 106 ? -1.385 -16.195 -8.800 1.00 92.62 106 SER A O 1
ATOM 863 N N . SER A 1 107 ? 0.518 -15.124 -8.275 1.00 90.12 107 SER A N 1
ATOM 864 C CA . SER A 1 107 ? 1.274 -15.516 -9.473 1.00 90.12 107 SER A CA 1
ATOM 865 C C . SER A 1 107 ? 0.660 -15.072 -10.810 1.00 90.12 107 SER A C 1
ATOM 867 O O . SER A 1 107 ? 1.043 -15.560 -11.870 1.00 90.12 107 SER A O 1
ATOM 869 N N . LYS A 1 108 ? -0.252 -14.093 -10.799 1.00 91.88 108 LYS A N 1
ATOM 870 C CA . LYS A 1 108 ? -0.924 -13.562 -11.998 1.00 91.88 108 LYS A CA 1
ATOM 871 C C . LYS A 1 108 ? 0.032 -12.834 -12.955 1.00 91.88 108 LYS A C 1
ATOM 873 O O . LYS A 1 108 ? -0.288 -12.657 -14.126 1.00 91.88 108 LYS A O 1
ATOM 878 N N . TYR A 1 109 ? 1.184 -12.392 -12.453 1.00 89.06 109 TYR A N 1
ATOM 879 C CA . TYR A 1 109 ? 2.150 -11.555 -13.170 1.00 89.06 109 TYR A CA 1
ATOM 880 C C . TYR A 1 109 ? 3.460 -12.272 -13.527 1.00 89.06 109 TYR A C 1
ATOM 882 O O . TYR A 1 109 ? 4.402 -11.607 -13.958 1.00 89.06 109 TYR A O 1
ATOM 890 N N . ASN A 1 110 ? 3.532 -13.601 -13.392 1.00 86.44 110 ASN A N 1
ATOM 891 C CA . ASN A 1 110 ? 4.766 -14.367 -13.626 1.00 86.44 110 ASN A CA 1
ATOM 892 C C . ASN A 1 110 ? 5.352 -14.181 -15.040 1.00 86.44 110 ASN A C 1
ATOM 894 O O . ASN A 1 110 ? 6.568 -14.183 -15.203 1.00 86.44 110 ASN A O 1
ATOM 898 N N . ASP A 1 111 ? 4.505 -13.945 -16.044 1.00 88.88 111 ASP A N 1
ATOM 899 C CA . ASP A 1 111 ? 4.945 -13.734 -17.432 1.00 88.88 111 ASP A CA 1
ATOM 900 C C . ASP A 1 111 ? 5.258 -12.258 -17.751 1.00 88.88 111 ASP A C 1
ATOM 902 O O . ASP A 1 111 ? 5.670 -11.915 -18.856 1.00 88.88 111 ASP A O 1
ATOM 906 N N . THR A 1 112 ? 5.097 -11.351 -16.782 1.00 90.88 112 THR A N 1
ATOM 907 C CA . THR A 1 112 ? 5.274 -9.897 -16.959 1.00 90.88 112 THR A CA 1
ATOM 908 C C . THR A 1 112 ? 6.581 -9.385 -16.347 1.00 90.88 112 THR A C 1
ATOM 910 O O . THR A 1 112 ? 6.635 -8.321 -15.728 1.00 90.88 112 THR A O 1
ATOM 913 N N . ASN A 1 113 ? 7.670 -10.132 -16.545 1.00 92.25 113 ASN A N 1
ATOM 914 C CA . ASN A 1 113 ? 8.976 -9.870 -15.924 1.00 92.25 113 ASN A CA 1
ATOM 915 C C . ASN A 1 113 ? 9.556 -8.481 -16.243 1.00 92.25 113 ASN A C 1
ATOM 917 O O . ASN A 1 113 ? 10.223 -7.885 -15.399 1.00 92.25 113 ASN A O 1
ATOM 921 N N . VAL A 1 114 ? 9.270 -7.927 -17.428 1.00 95.06 114 VAL A N 1
ATOM 922 C CA . VAL A 1 114 ? 9.668 -6.554 -17.792 1.00 95.06 114 VAL A CA 1
ATOM 923 C C . VAL A 1 114 ? 8.965 -5.526 -16.902 1.00 95.06 114 VAL A C 1
ATOM 925 O O . VAL A 1 114 ? 9.610 -4.619 -16.381 1.00 95.06 114 VAL A O 1
ATOM 928 N N . PHE A 1 115 ? 7.656 -5.684 -16.683 1.00 93.06 115 PHE A N 1
ATOM 929 C CA . PHE A 1 115 ? 6.878 -4.785 -15.832 1.00 93.06 115 PHE A CA 1
ATOM 930 C C . PHE A 1 115 ? 7.296 -4.905 -14.363 1.00 93.06 115 PHE A C 1
ATOM 932 O O . PHE A 1 115 ? 7.561 -3.890 -13.723 1.00 93.06 115 PHE A O 1
ATOM 939 N N . GLY A 1 116 ? 7.446 -6.130 -13.850 1.00 93.38 116 GLY A N 1
ATOM 940 C CA . GLY A 1 116 ? 7.952 -6.352 -12.492 1.00 93.38 116 GLY A CA 1
ATOM 941 C C . GLY A 1 116 ? 9.350 -5.758 -12.285 1.00 93.38 116 GLY A C 1
ATOM 942 O O . GLY A 1 116 ? 9.611 -5.106 -11.273 1.00 93.38 116 GLY A O 1
ATOM 943 N N . GLY A 1 117 ? 10.230 -5.902 -13.281 1.00 94.44 117 GLY A N 1
ATOM 944 C CA . GLY A 1 117 ? 11.562 -5.304 -13.270 1.00 94.44 117 GLY A CA 1
ATOM 945 C C . GLY A 1 117 ? 11.546 -3.771 -13.287 1.00 94.44 117 GLY A C 1
ATOM 946 O O . GLY A 1 117 ? 12.324 -3.149 -12.564 1.00 94.44 117 GLY A O 1
ATOM 947 N N . LEU A 1 118 ? 10.630 -3.160 -14.046 1.00 95.31 118 LEU A N 1
ATOM 948 C CA . LEU A 1 118 ? 10.419 -1.712 -14.043 1.00 95.31 118 LEU A CA 1
ATOM 949 C C . LEU A 1 118 ? 9.952 -1.217 -12.669 1.00 95.31 118 LEU A C 1
ATOM 951 O O . LEU A 1 118 ? 10.516 -0.256 -12.147 1.00 95.31 118 LEU A O 1
ATOM 955 N N . VAL A 1 119 ? 8.941 -1.867 -12.080 1.00 94.12 119 VAL A N 1
ATOM 956 C CA . VAL A 1 119 ? 8.414 -1.500 -10.755 1.00 94.12 119 VAL A CA 1
ATOM 957 C C . VAL A 1 119 ? 9.525 -1.568 -9.707 1.00 94.12 119 VAL A C 1
ATOM 959 O O . VAL A 1 119 ? 9.712 -0.611 -8.960 1.00 94.12 119 VAL A O 1
ATOM 962 N N . HIS A 1 120 ? 10.317 -2.645 -9.707 1.00 93.44 120 HIS A N 1
ATOM 963 C CA . HIS A 1 120 ? 11.469 -2.784 -8.818 1.00 93.44 120 HIS A CA 1
ATOM 964 C C . HIS A 1 120 ? 12.493 -1.657 -9.020 1.00 93.44 120 HIS A C 1
ATOM 966 O O . HIS A 1 120 ? 12.888 -1.002 -8.059 1.00 93.44 120 HIS A O 1
ATOM 972 N N . ALA A 1 121 ? 12.886 -1.375 -10.268 1.00 94.94 121 ALA A N 1
ATOM 973 C CA . ALA A 1 121 ? 13.844 -0.313 -10.568 1.00 94.94 121 ALA A CA 1
ATOM 974 C C . ALA A 1 121 ? 13.339 1.080 -10.145 1.00 94.94 121 ALA A C 1
ATOM 976 O O . ALA A 1 121 ? 14.125 1.891 -9.658 1.00 94.94 121 ALA A O 1
ATOM 977 N N . MET A 1 122 ? 12.040 1.355 -10.302 1.00 94.62 122 MET A N 1
ATOM 978 C CA . MET A 1 122 ? 11.409 2.600 -9.848 1.00 94.62 122 MET A CA 1
ATOM 979 C C . MET A 1 122 ? 11.420 2.721 -8.325 1.00 94.62 122 MET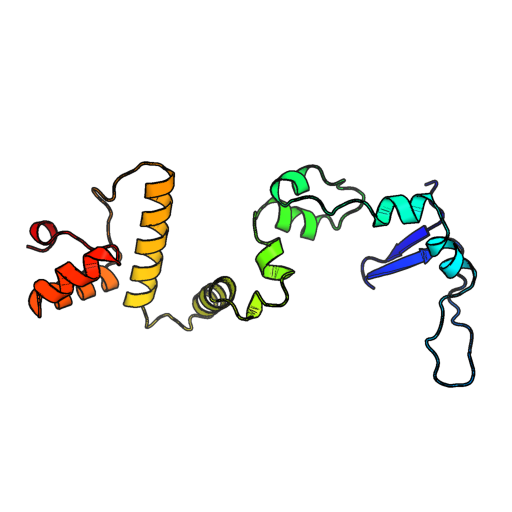 A C 1
ATOM 981 O O . MET A 1 122 ? 11.825 3.758 -7.806 1.00 94.62 122 MET A O 1
ATOM 985 N N . MET A 1 123 ? 11.020 1.662 -7.615 1.00 93.19 123 MET A N 1
ATOM 986 C CA . MET A 1 123 ? 11.018 1.638 -6.150 1.00 93.19 123 MET A CA 1
ATOM 987 C C . MET A 1 123 ? 12.424 1.865 -5.589 1.00 93.19 123 MET A C 1
ATOM 989 O O . MET A 1 123 ? 12.605 2.728 -4.738 1.00 93.19 123 MET A O 1
ATOM 993 N N . THR A 1 124 ? 13.439 1.166 -6.114 1.00 93.81 124 THR A N 1
ATOM 994 C CA . THR A 1 124 ? 14.824 1.359 -5.658 1.00 93.81 124 THR A CA 1
ATOM 995 C C . THR A 1 124 ? 15.372 2.740 -6.002 1.00 93.81 124 THR A C 1
ATOM 997 O O . THR A 1 124 ? 16.170 3.279 -5.242 1.00 93.81 124 THR A O 1
ATOM 1000 N N . LYS A 1 125 ? 14.975 3.326 -7.139 1.00 92.94 125 LYS A N 1
ATOM 1001 C CA . LYS A 1 125 ? 15.382 4.691 -7.491 1.00 92.94 125 LYS A CA 1
ATOM 1002 C C . LYS A 1 125 ? 14.881 5.696 -6.454 1.00 92.94 125 LYS A C 1
ATOM 1004 O O . LYS A 1 125 ? 15.687 6.481 -5.971 1.00 92.94 125 LYS A O 1
ATOM 1009 N N . LEU A 1 126 ? 13.592 5.650 -6.118 1.00 93.00 126 LEU A N 1
ATOM 1010 C CA . LEU A 1 126 ? 12.992 6.564 -5.142 1.00 93.00 126 LEU A CA 1
ATOM 1011 C C . LEU A 1 126 ? 13.597 6.374 -3.748 1.00 93.00 126 LEU A C 1
ATOM 1013 O O . LEU A 1 126 ? 13.999 7.351 -3.130 1.00 93.00 126 LEU A O 1
ATOM 1017 N N . ASP A 1 127 ? 13.759 5.124 -3.308 1.00 93.06 127 ASP A N 1
ATOM 1018 C CA . ASP A 1 127 ? 14.417 4.800 -2.038 1.00 93.06 127 ASP A CA 1
ATOM 1019 C C . ASP A 1 127 ? 15.842 5.375 -1.982 1.00 93.06 127 ASP A C 1
ATOM 1021 O O . ASP A 1 127 ? 16.223 6.057 -1.034 1.00 93.06 127 ASP A O 1
ATOM 1025 N N . ARG A 1 128 ? 16.636 5.196 -3.041 1.00 92.81 128 ARG A N 1
ATOM 1026 C CA . ARG A 1 128 ? 17.981 5.780 -3.115 1.00 92.81 128 ARG A CA 1
ATOM 1027 C C . ARG A 1 128 ? 17.965 7.308 -3.113 1.00 92.81 128 ARG A C 1
ATOM 1029 O O . ARG A 1 128 ? 18.812 7.900 -2.450 1.00 92.81 128 ARG A O 1
ATOM 1036 N N . GLU A 1 129 ? 17.029 7.940 -3.820 1.00 92.94 129 GLU A N 1
ATOM 1037 C CA . GLU A 1 129 ? 16.865 9.400 -3.835 1.00 92.94 129 GLU A CA 1
ATOM 1038 C C . GLU A 1 129 ? 16.530 9.946 -2.440 1.00 92.94 129 GLU A C 1
ATOM 1040 O O . GLU A 1 129 ? 17.148 10.923 -2.014 1.00 92.94 129 GLU A O 1
ATOM 1045 N N . GLU A 1 130 ? 15.644 9.279 -1.694 1.00 93.62 130 GLU A N 1
ATOM 1046 C CA . GLU A 1 130 ? 15.324 9.615 -0.299 1.00 93.62 130 GLU A CA 1
ATOM 1047 C C . GLU A 1 130 ? 16.555 9.529 0.617 1.00 93.62 130 GLU A C 1
ATOM 1049 O O . GLU A 1 130 ? 16.732 10.361 1.507 1.00 93.62 130 GLU A O 1
ATOM 1054 N N . HIS A 1 131 ? 17.456 8.579 0.354 1.00 93.00 131 HIS A N 1
ATOM 1055 C CA . HIS A 1 131 ? 18.714 8.414 1.088 1.00 93.00 131 HIS A CA 1
ATOM 1056 C C . HIS A 1 131 ? 19.879 9.258 0.534 1.00 93.00 131 HIS A C 1
ATOM 1058 O O . HIS A 1 131 ? 21.006 9.151 1.024 1.00 93.00 131 HIS A O 1
ATOM 1064 N N . GLY A 1 132 ? 19.653 10.085 -0.494 1.00 92.75 132 GLY A N 1
ATOM 1065 C CA . GLY A 1 132 ? 20.697 10.899 -1.130 1.00 92.75 132 GLY A CA 1
ATOM 1066 C C . GLY A 1 132 ? 21.759 10.087 -1.887 1.00 92.75 132 GLY A C 1
ATOM 1067 O O . GLY A 1 132 ? 22.866 10.572 -2.127 1.00 92.75 132 GLY A O 1
ATOM 1068 N N . VAL A 1 133 ? 21.445 8.845 -2.261 1.00 91.88 133 VAL A N 1
ATOM 1069 C CA . VAL A 1 133 ? 22.340 7.917 -2.959 1.00 91.88 133 VAL A CA 1
ATOM 1070 C C . VAL A 1 133 ? 22.046 7.935 -4.460 1.00 91.88 133 VAL A C 1
ATOM 1072 O O . VAL A 1 133 ? 20.909 7.835 -4.907 1.00 91.88 133 VAL A O 1
ATOM 1075 N N . GLY A 1 134 ? 23.091 8.026 -5.284 1.00 86.56 134 GLY A N 1
ATOM 1076 C CA . GLY A 1 134 ? 22.944 7.944 -6.738 1.00 86.56 134 GLY A CA 1
ATOM 1077 C C . GLY A 1 134 ? 22.624 6.529 -7.250 1.00 86.56 134 GLY A C 1
ATOM 1078 O O . GLY A 1 134 ? 22.865 5.514 -6.596 1.00 86.56 134 GLY A O 1
ATOM 1079 N N . MET A 1 135 ? 22.181 6.427 -8.505 1.00 87.88 135 MET A N 1
ATOM 1080 C CA 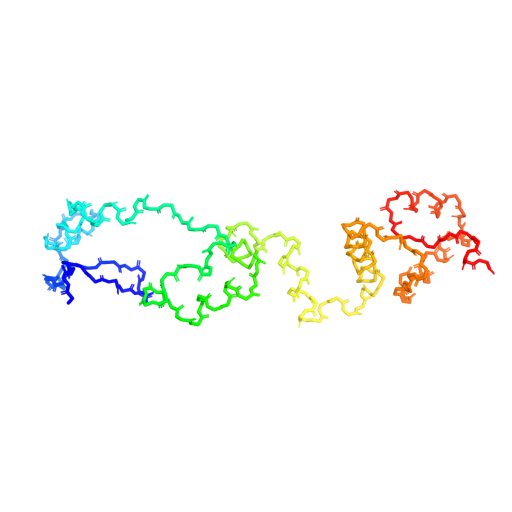. MET A 1 135 ? 21.930 5.140 -9.190 1.00 87.88 135 MET A CA 1
ATOM 1081 C C . MET A 1 135 ? 23.203 4.437 -9.700 1.00 87.88 135 MET A C 1
ATOM 1083 O O . MET A 1 135 ? 23.139 3.511 -10.509 1.00 87.88 135 MET A O 1
ATOM 1087 N N . GLN A 1 136 ? 24.376 4.874 -9.243 1.00 83.56 136 GLN A N 1
ATOM 1088 C CA . GLN A 1 136 ? 25.650 4.251 -9.589 1.00 83.56 136 GLN A CA 1
ATOM 1089 C C . GLN A 1 136 ? 25.676 2.808 -9.060 1.00 83.56 136 GLN A C 1
ATOM 1091 O O . GLN A 1 136 ? 25.146 2.519 -7.982 1.00 83.56 136 GLN A O 1
ATOM 1096 N N . ASN A 1 137 ? 26.255 1.895 -9.844 1.00 83.50 137 ASN A N 1
ATOM 1097 C CA . ASN A 1 137 ? 26.354 0.461 -9.538 1.00 83.50 137 ASN A CA 1
ATOM 1098 C C . ASN A 1 137 ? 25.010 -0.240 -9.253 1.00 83.50 137 ASN A C 1
ATOM 1100 O O . ASN A 1 137 ? 24.986 -1.306 -8.640 1.00 83.50 137 ASN A O 1
ATOM 1104 N N . PHE A 1 138 ? 23.876 0.342 -9.660 1.00 88.56 138 PHE A N 1
ATOM 1105 C CA . PHE A 1 138 ? 22.590 -0.333 -9.536 1.00 88.56 138 PHE A CA 1
ATOM 1106 C C . PHE A 1 138 ? 22.482 -1.461 -10.569 1.00 88.56 138 PHE A C 1
ATOM 1108 O O . PHE A 1 138 ? 22.588 -1.227 -11.774 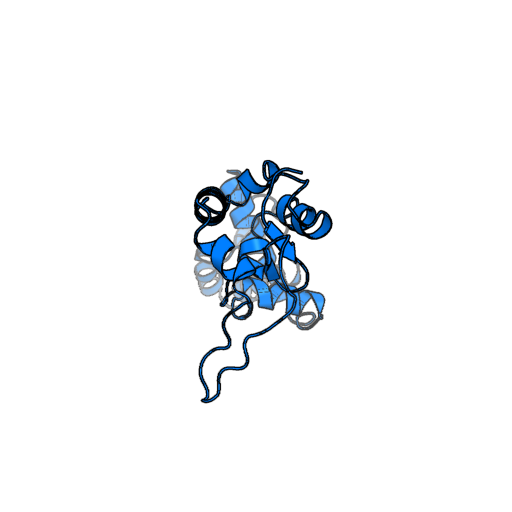1.00 88.56 138 PHE A O 1
ATOM 1115 N N . CYS A 1 139 ? 22.257 -2.684 -10.087 1.00 88.94 139 CYS A N 1
ATOM 1116 C CA . CYS A 1 139 ? 21.997 -3.837 -10.938 1.00 88.94 139 CYS A CA 1
ATOM 1117 C C . CYS A 1 139 ? 20.510 -3.871 -11.304 1.00 88.94 139 CYS A C 1
ATOM 1119 O O . CYS A 1 139 ? 19.651 -4.117 -10.456 1.00 88.94 139 CYS A O 1
ATOM 1121 N N . TYR A 1 140 ? 20.210 -3.593 -12.570 1.00 92.56 140 TYR A N 1
ATOM 1122 C CA . TYR A 1 140 ? 18.842 -3.608 -13.075 1.00 92.56 140 TYR A CA 1
ATOM 1123 C C . TYR A 1 140 ? 18.326 -5.047 -13.213 1.00 92.56 140 TYR A C 1
ATOM 1125 O O . TYR A 1 140 ? 19.088 -5.922 -13.631 1.00 92.56 140 TYR A O 1
ATOM 1133 N N . PRO A 1 141 ? 17.031 -5.302 -12.940 1.00 94.56 141 PRO A N 1
ATOM 1134 C CA . PRO A 1 141 ? 16.428 -6.608 -13.182 1.00 94.56 141 PRO A CA 1
ATOM 1135 C C . PRO A 1 141 ? 16.630 -7.069 -14.637 1.00 94.56 141 PRO A C 1
ATOM 1137 O O . PRO A 1 141 ? 16.366 -6.273 -15.545 1.00 94.56 141 PRO A O 1
ATOM 1140 N N . PRO A 1 142 ? 17.048 -8.329 -14.888 1.00 94.00 142 PRO A N 1
ATOM 1141 C CA . PRO A 1 142 ? 17.503 -8.771 -16.209 1.00 94.00 142 PRO A CA 1
ATOM 1142 C C . PRO A 1 142 ? 16.507 -8.513 -17.343 1.00 94.00 142 PRO A C 1
ATOM 1144 O O . PRO A 1 142 ? 16.869 -7.880 -18.329 1.00 94.00 142 PRO A O 1
ATOM 1147 N N . ALA A 1 143 ? 15.243 -8.911 -17.169 1.00 94.44 143 ALA A N 1
ATOM 1148 C CA . ALA A 1 143 ? 14.214 -8.765 -18.201 1.00 94.44 143 ALA A CA 1
ATOM 1149 C C . ALA A 1 143 ? 13.951 -7.296 -18.575 1.00 94.44 143 ALA A C 1
ATOM 1151 O O . ALA A 1 143 ? 13.777 -6.957 -19.743 1.00 94.44 143 ALA A O 1
ATOM 1152 N N . TYR A 1 144 ? 13.940 -6.403 -17.584 1.00 95.88 144 TYR A N 1
ATOM 1153 C CA . TYR A 1 144 ? 13.757 -4.975 -17.827 1.00 95.88 144 TYR A CA 1
ATOM 1154 C C . TYR A 1 144 ? 15.003 -4.337 -18.455 1.00 95.88 144 TYR A C 1
ATOM 1156 O O . TYR A 1 144 ? 14.891 -3.493 -19.343 1.00 95.88 144 TYR A O 1
ATOM 1164 N N . ASN A 1 145 ? 16.194 -4.766 -18.035 1.00 94.06 145 ASN A N 1
ATOM 1165 C CA . ASN A 1 145 ? 17.444 -4.284 -18.608 1.00 94.06 145 ASN A CA 1
ATOM 1166 C C . ASN A 1 145 ? 17.576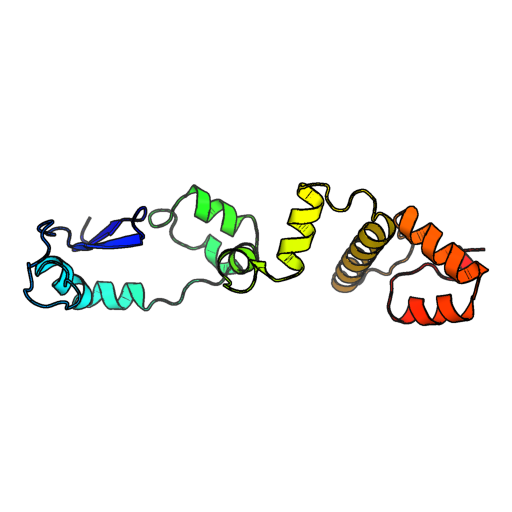 -4.676 -20.087 1.00 94.06 145 ASN A C 1
ATOM 1168 O O . ASN A 1 145 ? 17.876 -3.833 -20.925 1.00 94.06 145 ASN A O 1
ATOM 1172 N N . GLU A 1 146 ? 17.285 -5.936 -20.412 1.00 94.06 146 GLU A N 1
ATOM 1173 C CA . GLU A 1 146 ? 17.256 -6.439 -21.785 1.00 94.06 146 GLU A CA 1
ATOM 1174 C C . GLU A 1 146 ? 16.244 -5.678 -22.645 1.00 94.06 146 GLU A C 1
ATOM 1176 O O . GLU A 1 146 ? 16.572 -5.245 -23.747 1.00 94.06 146 GLU A O 1
ATOM 1181 N N . PHE A 1 147 ? 15.044 -5.421 -22.118 1.00 94.94 147 PHE A N 1
ATOM 1182 C CA . PHE A 1 147 ? 14.058 -4.591 -22.803 1.00 94.94 147 PHE A CA 1
ATOM 1183 C C . PHE A 1 147 ? 14.610 -3.195 -23.142 1.00 94.94 147 PHE A C 1
ATOM 1185 O O . PHE A 1 147 ? 14.489 -2.746 -24.281 1.00 94.94 147 PHE A O 1
ATOM 1192 N N . MET A 1 148 ? 15.269 -2.519 -22.196 1.00 94.69 148 MET A N 1
ATOM 1193 C CA . MET A 1 148 ? 15.865 -1.201 -22.452 1.00 94.69 148 MET A CA 1
ATOM 1194 C C . MET A 1 148 ? 17.033 -1.257 -23.446 1.00 94.69 148 MET A C 1
ATOM 1196 O O . MET A 1 148 ? 17.180 -0.337 -24.257 1.00 94.69 148 MET A O 1
ATOM 1200 N N . HIS A 1 149 ? 17.813 -2.343 -23.451 1.00 92.94 149 HIS A N 1
ATOM 1201 C CA . HIS A 1 149 ? 18.843 -2.592 -24.466 1.00 92.94 149 HIS A CA 1
ATOM 1202 C C . HIS A 1 149 ? 18.239 -2.732 -25.861 1.00 92.94 149 HIS A C 1
ATOM 1204 O O . HIS A 1 149 ? 18.704 -2.078 -26.793 1.00 92.94 149 HIS A O 1
ATOM 1210 N N . LEU A 1 150 ? 17.165 -3.514 -26.003 1.00 93.94 150 LEU A N 1
ATOM 1211 C CA . LEU A 1 150 ? 16.443 -3.666 -27.269 1.00 93.94 150 LEU A CA 1
ATOM 1212 C C . LEU A 1 150 ? 15.906 -2.322 -27.764 1.00 93.94 150 LEU A C 1
ATOM 1214 O O . LEU A 1 150 ? 16.086 -1.979 -28.933 1.00 93.94 150 LEU A O 1
ATOM 1218 N N . VAL A 1 151 ? 15.315 -1.516 -26.877 1.00 94.62 151 VAL A N 1
ATOM 1219 C CA . VAL A 1 151 ? 14.869 -0.163 -27.232 1.00 94.62 151 VAL A CA 1
ATOM 1220 C C . VAL A 1 151 ? 16.041 0.690 -27.721 1.00 94.62 151 VAL A C 1
ATOM 1222 O O . VAL A 1 151 ? 15.890 1.399 -28.713 1.00 94.62 151 VAL A O 1
ATOM 1225 N N . ASN A 1 152 ? 17.211 0.612 -27.079 1.00 93.50 152 ASN A N 1
ATOM 1226 C CA . ASN A 1 152 ? 18.394 1.356 -27.509 1.00 93.50 152 ASN A CA 1
ATOM 1227 C C . ASN A 1 152 ? 18.916 0.898 -28.880 1.00 93.50 152 ASN A C 1
ATOM 1229 O O . ASN A 1 152 ? 19.260 1.744 -29.699 1.00 93.50 152 ASN A O 1
ATOM 1233 N N . ILE A 1 153 ? 18.931 -0.412 -29.149 1.00 93.19 153 ILE A N 1
ATOM 1234 C CA . ILE A 1 153 ? 19.337 -0.979 -30.446 1.00 93.19 153 ILE A CA 1
ATOM 1235 C C . ILE A 1 153 ? 18.387 -0.515 -31.555 1.00 93.19 153 ILE A C 1
ATOM 1237 O O . ILE A 1 153 ? 18.836 -0.077 -32.612 1.00 93.19 153 ILE A O 1
ATOM 1241 N N . HIS A 1 154 ? 17.075 -0.580 -31.315 1.00 95.06 154 HIS A N 1
ATOM 1242 C CA . HIS A 1 154 ? 16.073 -0.185 -32.305 1.00 95.06 154 HIS A CA 1
ATOM 1243 C C . HIS A 1 154 ? 16.000 1.332 -32.504 1.00 95.06 154 HIS A C 1
ATOM 1245 O O . HIS A 1 154 ? 15.795 1.805 -33.622 1.00 95.06 154 HIS A O 1
ATOM 1251 N N . SER A 1 155 ? 16.125 2.108 -31.428 1.00 94.94 155 SER A N 1
ATOM 1252 C CA . SER A 1 155 ? 16.082 3.565 -31.475 1.00 94.94 155 SER A CA 1
ATOM 1253 C C . SER A 1 155 ? 16.775 4.182 -30.254 1.00 94.94 155 SER A C 1
ATOM 1255 O O . SER A 1 155 ? 16.145 4.389 -29.209 1.00 94.94 155 SER A O 1
ATOM 1257 N N . PRO A 1 156 ? 18.041 4.616 -30.395 1.00 92.56 156 PRO A N 1
ATOM 1258 C CA . PRO A 1 156 ? 18.749 5.326 -29.330 1.00 92.56 156 PRO A CA 1
ATOM 1259 C C . PRO A 1 156 ? 18.012 6.594 -28.877 1.00 92.56 156 PRO A C 1
ATOM 1261 O O . PRO A 1 156 ? 18.055 6.981 -27.708 1.00 92.56 156 PRO A O 1
ATOM 1264 N N . ARG A 1 157 ? 17.280 7.234 -29.799 1.00 93.75 157 ARG A N 1
ATOM 1265 C CA . ARG A 1 157 ? 16.458 8.413 -29.509 1.00 93.75 157 ARG A CA 1
ATOM 1266 C C . ARG A 1 157 ? 15.264 8.071 -28.615 1.00 93.75 157 ARG A C 1
ATOM 1268 O O . ARG A 1 157 ? 14.988 8.827 -27.685 1.00 93.75 157 ARG A O 1
ATOM 1275 N N . ALA A 1 158 ? 14.583 6.950 -28.860 1.00 94.25 158 ALA A N 1
ATOM 1276 C CA . ALA A 1 158 ? 13.499 6.485 -27.994 1.00 94.25 158 ALA A CA 1
ATOM 1277 C C . ALA A 1 158 ? 14.027 6.095 -26.608 1.00 94.25 158 ALA A C 1
ATOM 1279 O O . ALA A 1 158 ? 13.443 6.487 -25.601 1.00 94.25 158 ALA A O 1
ATOM 1280 N N . HIS A 1 159 ? 15.173 5.411 -26.549 1.00 94.38 159 HIS A N 1
ATOM 1281 C CA . HIS A 1 159 ? 15.834 5.096 -25.284 1.00 94.38 159 HIS A CA 1
ATOM 1282 C C . HIS A 1 159 ? 16.169 6.365 -24.483 1.00 94.38 159 HIS A C 1
ATOM 1284 O O . HIS A 1 159 ? 15.861 6.448 -23.295 1.00 94.38 159 HIS A O 1
ATOM 1290 N N . HIS A 1 160 ? 16.736 7.390 -25.132 1.00 91.94 160 HIS A N 1
ATOM 1291 C CA . HIS A 1 160 ? 17.034 8.668 -24.482 1.00 91.94 160 HIS A CA 1
ATOM 1292 C C . HIS A 1 160 ? 15.773 9.355 -23.939 1.00 91.94 160 HIS A C 1
ATOM 1294 O O . HIS A 1 160 ? 15.785 9.852 -22.815 1.00 91.94 160 HIS A O 1
ATOM 1300 N N . PHE A 1 161 ? 14.682 9.340 -24.712 1.00 94.25 161 PHE A N 1
ATOM 1301 C CA . PHE A 1 161 ? 13.394 9.880 -24.282 1.00 94.25 161 PHE A CA 1
ATOM 1302 C C . PHE A 1 161 ? 12.827 9.124 -23.072 1.00 94.25 161 PHE A C 1
ATOM 1304 O O . PHE A 1 161 ? 12.470 9.748 -22.077 1.00 94.25 161 PHE A O 1
ATOM 1311 N N . LEU A 1 162 ? 12.791 7.789 -23.112 1.00 93.50 162 LEU A N 1
ATOM 1312 C CA . LEU A 1 162 ? 12.268 6.981 -22.005 1.00 93.50 162 LEU A CA 1
ATOM 1313 C C . LEU A 1 162 ? 13.099 7.133 -20.734 1.00 93.50 162 LEU A C 1
ATOM 1315 O O . LEU A 1 162 ? 12.527 7.214 -19.652 1.00 93.50 162 LEU A O 1
ATOM 1319 N N . LYS A 1 163 ? 14.425 7.239 -20.852 1.00 91.75 163 LYS A N 1
ATOM 1320 C CA . LYS A 1 163 ? 15.329 7.438 -19.712 1.00 91.75 163 LYS A CA 1
ATOM 1321 C C . LYS A 1 163 ? 15.028 8.717 -18.914 1.00 91.75 163 LYS A C 1
ATOM 1323 O O . LYS A 1 163 ? 15.367 8.792 -17.736 1.00 91.75 163 LYS A O 1
ATOM 1328 N N . ALA A 1 164 ? 14.394 9.720 -19.527 1.00 90.06 164 ALA A N 1
ATOM 1329 C CA . ALA A 1 164 ? 13.968 10.923 -18.812 1.00 90.06 164 ALA A CA 1
ATOM 1330 C C . ALA A 1 164 ? 12.880 10.632 -17.760 1.00 90.06 164 ALA A C 1
ATOM 1332 O O . ALA A 1 164 ? 12.786 11.347 -16.766 1.00 90.06 164 ALA A O 1
ATOM 1333 N N . TYR A 1 165 ? 12.090 9.572 -17.956 1.00 91.19 165 TYR A N 1
ATOM 1334 C CA . TYR A 1 165 ? 10.958 9.214 -17.097 1.00 91.19 165 TYR A CA 1
ATOM 1335 C C . TYR A 1 165 ? 11.177 7.906 -16.335 1.00 91.19 165 TYR A C 1
ATOM 1337 O O . TYR A 1 165 ? 10.714 7.765 -15.206 1.00 91.19 165 TYR A O 1
ATOM 1345 N N . LEU A 1 166 ? 11.889 6.955 -16.940 1.00 93.12 166 LEU A N 1
ATOM 1346 C CA . LEU A 1 166 ? 12.090 5.609 -16.422 1.00 93.12 166 LEU A CA 1
ATOM 1347 C C . LEU A 1 166 ? 13.563 5.386 -16.049 1.00 93.12 166 LEU A C 1
ATOM 1349 O O . LEU A 1 166 ? 14.460 5.843 -16.762 1.00 93.12 166 LEU A O 1
ATOM 1353 N N . PRO A 1 167 ? 13.846 4.661 -14.956 1.00 91.75 167 PRO A N 1
ATOM 1354 C CA . PRO A 1 167 ? 15.199 4.300 -14.576 1.00 91.75 167 PRO A CA 1
ATOM 1355 C C . PRO A 1 167 ? 15.764 3.391 -15.660 1.00 91.75 167 PRO A C 1
ATOM 1357 O O . PRO A 1 167 ? 15.204 2.338 -15.946 1.00 91.75 167 PRO A O 1
ATOM 1360 N N . ALA A 1 168 ? 16.859 3.797 -16.283 1.00 90.62 168 ALA A N 1
ATOM 1361 C CA . ALA A 1 168 ? 17.517 3.020 -17.318 1.00 90.62 168 ALA A CA 1
ATOM 1362 C C . ALA A 1 168 ? 19.015 3.301 -17.316 1.00 90.62 168 ALA A C 1
ATOM 1364 O O . ALA A 1 168 ? 19.478 4.376 -16.905 1.00 90.62 168 ALA A O 1
ATOM 1365 N N . GLN A 1 169 ? 19.777 2.325 -17.800 1.00 83.94 169 GLN A N 1
ATOM 1366 C CA . GLN A 1 169 ? 21.215 2.459 -17.949 1.00 83.94 169 GLN A CA 1
ATOM 1367 C C . GLN A 1 169 ? 21.571 3.593 -18.918 1.00 83.94 169 GLN A C 1
ATOM 1369 O O . GLN A 1 169 ? 20.780 4.039 -19.752 1.00 83.94 169 GLN A O 1
ATOM 1374 N N . THR A 1 170 ? 22.780 4.132 -18.782 1.00 79.25 170 THR A N 1
ATOM 1375 C CA . THR A 1 170 ? 23.268 5.107 -19.761 1.00 79.25 170 THR A CA 1
ATOM 1376 C C . THR A 1 170 ? 23.717 4.387 -21.026 1.00 79.25 170 THR A C 1
ATOM 1378 O O . THR A 1 170 ? 24.169 3.255 -20.941 1.00 79.25 170 THR A O 1
ATOM 1381 N N . HIS A 1 171 ? 23.679 5.051 -22.185 1.00 67.06 171 HIS A N 1
ATOM 1382 C CA . HIS A 1 171 ? 24.179 4.470 -23.441 1.00 67.06 171 HIS A CA 1
ATOM 1383 C C . HIS A 1 171 ? 25.611 3.914 -23.315 1.00 67.06 171 HIS A C 1
ATOM 1385 O O . HIS A 1 171 ? 25.935 2.895 -23.906 1.00 67.06 171 HIS A O 1
ATOM 1391 N N . ARG A 1 172 ? 26.452 4.552 -22.488 1.00 64.75 172 ARG A N 1
ATOM 1392 C CA . ARG A 1 172 ? 27.835 4.125 -22.209 1.00 64.75 172 ARG A CA 1
ATOM 1393 C C . ARG A 1 172 ? 27.948 2.863 -21.351 1.00 64.75 172 ARG A C 1
ATOM 1395 O O . ARG A 1 172 ? 29.034 2.327 -21.232 1.00 64.75 172 ARG A O 1
ATOM 1402 N N . SER A 1 173 ? 26.868 2.463 -20.689 1.00 64.56 173 SER A N 1
ATOM 1403 C CA . SER A 1 173 ? 26.786 1.240 -19.882 1.00 64.56 173 SER A CA 1
ATOM 1404 C C . SER A 1 173 ? 26.119 0.091 -20.647 1.00 64.56 173 SER A C 1
ATOM 1406 O O . SER A 1 173 ? 26.124 -1.034 -20.166 1.00 64.56 173 SER A O 1
ATOM 1408 N N . ILE A 1 174 ? 25.505 0.403 -21.795 1.00 65.44 174 ILE A N 1
ATOM 1409 C CA . ILE A 1 174 ? 24.805 -0.532 -22.683 1.00 65.44 174 ILE A CA 1
ATOM 1410 C C . ILE A 1 174 ? 25.742 -1.061 -23.780 1.00 65.44 174 ILE A C 1
ATOM 1412 O O . ILE A 1 174 ? 25.594 -2.205 -24.204 1.00 65.44 174 ILE A O 1
ATOM 1416 N N . GLN A 1 175 ? 26.672 -0.219 -24.246 1.00 52.44 175 GLN A N 1
ATOM 1417 C CA . GLN A 1 175 ? 27.771 -0.594 -25.145 1.00 52.44 175 GLN A CA 1
ATOM 1418 C C . GLN A 1 175 ? 28.914 -1.251 -24.381 1.00 52.44 175 GLN A C 1
ATOM 1420 O O . GLN A 1 175 ? 29.522 -2.173 -24.963 1.00 52.44 175 GLN A O 1
#

Radius of gyration: 27.19 Å; chains: 1; bounding box: 73×28×70 Å

Foldseek 3Di:
DPDQKDADPPVRDIAGPPFPPDFPDDPDDDDTDGPPSRVVCVVDPVSVVVVPDDDDALCCLVVPDCVPDDVVVSVVSVVDHCVCVCPVPPCNCVDCVNVVVVCVVVVVCVVVQLVVQQVVQVVVCVVCVVVVHDCPPPDGRPNVQVVLLVCCVVPVPVSVVVVVPTPYDDPVVSD

pLDDT: mean 84.22, std 10.04, range [45.53, 95.88]